Protein AF-A0A7V1XW62-F1 (afdb_monomer_lite)

Structure (mmCIF, N/CA/C/O backbone):
data_AF-A0A7V1XW62-F1
#
_entry.id   AF-A0A7V1XW62-F1
#
loop_
_atom_site.group_PDB
_atom_site.id
_atom_site.type_symbol
_atom_site.label_atom_id
_atom_site.label_alt_id
_atom_site.label_comp_id
_atom_site.label_asym_id
_atom_site.label_entity_id
_atom_site.label_seq_id
_atom_site.pdbx_PDB_ins_code
_atom_site.Cartn_x
_atom_site.Cartn_y
_atom_site.Cartn_z
_atom_site.occupancy
_atom_site.B_iso_or_equiv
_atom_site.auth_seq_id
_atom_site.auth_comp_id
_atom_site.auth_asym_id
_atom_site.auth_atom_id
_atom_site.pdbx_PDB_model_num
ATOM 1 N N . MET A 1 1 ? -5.764 -7.815 18.967 1.00 42.19 1 MET A N 1
ATOM 2 C CA . MET A 1 1 ? -5.170 -8.130 17.653 1.00 42.19 1 MET A CA 1
ATOM 3 C C . MET A 1 1 ? -6.280 -8.094 16.623 1.00 42.19 1 MET A C 1
ATOM 5 O O . MET A 1 1 ? -7.168 -8.935 16.687 1.00 42.19 1 MET A O 1
ATOM 9 N N . LYS A 1 2 ? -6.309 -7.061 15.778 1.00 48.47 2 LYS A N 1
ATOM 10 C CA . LYS A 1 2 ? -7.361 -6.852 14.773 1.00 48.47 2 LYS A CA 1
ATOM 11 C C . LYS A 1 2 ? -6.999 -7.571 13.484 1.00 48.47 2 LYS A C 1
ATOM 13 O O . LYS A 1 2 ? -5.851 -7.543 13.059 1.00 48.47 2 LYS A O 1
ATOM 18 N N . GLN A 1 3 ? -7.974 -8.252 12.896 1.00 48.62 3 GLN A N 1
ATOM 19 C CA . GLN A 1 3 ? -7.783 -9.062 11.702 1.00 48.62 3 GLN A CA 1
ATOM 20 C C . GLN A 1 3 ? -7.698 -8.144 10.476 1.00 48.62 3 GLN A C 1
ATOM 22 O O . GLN A 1 3 ? -8.694 -7.543 10.075 1.00 48.62 3 GLN A O 1
ATOM 27 N N . ILE A 1 4 ? -6.510 -8.018 9.881 1.00 56.47 4 ILE A N 1
ATOM 28 C CA . ILE A 1 4 ? -6.345 -7.348 8.587 1.00 56.47 4 ILE A CA 1
ATOM 29 C C . ILE A 1 4 ? -6.821 -8.322 7.511 1.00 56.47 4 ILE A C 1
ATOM 31 O O . ILE A 1 4 ? -6.218 -9.375 7.306 1.00 56.47 4 ILE A O 1
ATOM 35 N N . SER A 1 5 ? -7.913 -7.976 6.836 1.00 54.88 5 SER A N 1
ATOM 36 C CA . SER A 1 5 ? -8.450 -8.771 5.730 1.00 54.88 5 SER A CA 1
ATOM 37 C C . SER A 1 5 ? -8.146 -8.061 4.414 1.00 54.88 5 SER A C 1
ATOM 39 O O . SER A 1 5 ? -8.514 -6.901 4.219 1.00 54.88 5 SER A O 1
ATOM 41 N N . GLU A 1 6 ? -7.432 -8.737 3.517 1.00 56.44 6 GLU A N 1
ATOM 42 C CA . GLU A 1 6 ? -7.157 -8.239 2.169 1.00 56.44 6 GLU A CA 1
ATOM 43 C C . GLU A 1 6 ? -8.365 -8.492 1.265 1.00 56.44 6 GLU A C 1
ATOM 45 O O . GLU A 1 6 ? -8.884 -9.605 1.211 1.00 56.44 6 GLU A O 1
ATOM 50 N N . LEU A 1 7 ? -8.807 -7.455 0.551 1.00 49.19 7 LEU A N 1
ATOM 51 C CA . LEU A 1 7 ? -9.984 -7.525 -0.319 1.00 49.19 7 LEU A CA 1
ATOM 52 C C . LEU A 1 7 ? -9.641 -7.822 -1.777 1.00 49.19 7 LEU A C 1
ATOM 54 O O . LEU A 1 7 ? -10.443 -8.433 -2.477 1.00 49.19 7 LEU A O 1
ATOM 58 N N . SER A 1 8 ? -8.479 -7.371 -2.257 1.00 56.97 8 SER A N 1
ATOM 59 C CA . SER A 1 8 ? -8.064 -7.598 -3.642 1.00 56.97 8 SER A CA 1
ATOM 60 C C . SER A 1 8 ? -6.602 -7.226 -3.880 1.00 56.97 8 SER A C 1
ATOM 62 O O . SER A 1 8 ? -6.175 -6.144 -3.467 1.00 56.97 8 SER 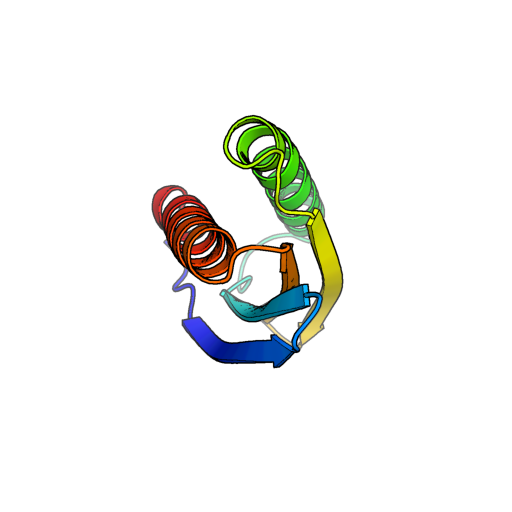A O 1
ATOM 64 N N . PHE A 1 9 ? -5.912 -8.072 -4.649 1.00 55.41 9 PHE A N 1
ATOM 65 C CA . PHE A 1 9 ? -4.604 -7.819 -5.247 1.00 55.41 9 PHE A CA 1
ATOM 66 C C . PHE A 1 9 ? -4.728 -7.896 -6.768 1.00 55.41 9 PHE A C 1
ATOM 68 O O . PHE A 1 9 ? -5.145 -8.924 -7.302 1.00 55.41 9 PHE A O 1
ATOM 75 N N . ILE A 1 10 ? -4.403 -6.811 -7.471 1.00 61.44 10 ILE A N 1
ATOM 76 C CA . ILE A 1 10 ? -4.443 -6.774 -8.939 1.00 61.44 10 ILE A CA 1
ATOM 77 C C . ILE A 1 10 ? -3.108 -6.250 -9.442 1.00 61.44 10 ILE A C 1
ATOM 79 O O . ILE A 1 10 ? -2.740 -5.123 -9.110 1.00 61.44 10 ILE A O 1
ATOM 83 N N . ILE A 1 11 ? -2.425 -7.041 -10.271 1.00 60.38 11 ILE A N 1
ATOM 84 C CA . ILE A 1 11 ? -1.247 -6.595 -11.014 1.00 60.38 11 ILE A CA 1
ATOM 85 C C . ILE A 1 11 ? -1.663 -6.294 -12.452 1.00 60.38 11 ILE A C 1
ATOM 87 O O . ILE A 1 11 ? -2.211 -7.155 -13.137 1.00 60.38 11 ILE A O 1
ATOM 91 N N . GLY A 1 12 ? -1.388 -5.079 -12.913 1.00 58.78 12 GLY A N 1
ATOM 92 C CA . GLY A 1 12 ? -1.437 -4.708 -14.322 1.00 58.78 12 GLY A CA 1
ATOM 93 C C . GLY A 1 12 ? -0.030 -4.408 -14.822 1.00 58.78 12 GLY A C 1
ATOM 94 O O . GLY A 1 12 ? 0.668 -3.583 -14.233 1.00 58.78 12 GLY A O 1
ATOM 95 N N . THR A 1 13 ? 0.389 -5.054 -15.905 1.00 58.94 13 THR A N 1
ATOM 96 C CA . THR A 1 13 ? 1.662 -4.769 -16.572 1.00 58.94 13 THR A CA 1
ATOM 97 C C . THR A 1 13 ? 1.402 -4.101 -17.919 1.00 58.94 13 THR A C 1
ATOM 99 O O . THR A 1 13 ? 0.532 -4.507 -18.687 1.00 58.94 13 THR A O 1
ATOM 102 N N . SER A 1 14 ? 2.145 -3.036 -18.201 1.00 63.09 14 SER A N 1
ATOM 103 C CA . SER A 1 14 ? 2.282 -2.449 -19.535 1.00 63.09 14 SER A CA 1
ATOM 104 C C . SER A 1 14 ? 3.746 -2.541 -19.960 1.00 63.09 14 SER A C 1
ATOM 106 O O . SER A 1 14 ? 4.616 -2.795 -19.130 1.00 63.09 14 SER A O 1
ATOM 108 N N . SER A 1 15 ? 4.044 -2.277 -21.231 1.00 59.72 15 SER A N 1
ATOM 109 C CA . SER A 1 15 ? 5.419 -2.280 -21.754 1.00 59.72 15 SER A CA 1
ATOM 110 C C . SER A 1 15 ? 6.364 -1.273 -21.079 1.00 59.72 15 SER A C 1
ATOM 112 O O . SER A 1 15 ? 7.570 -1.349 -21.292 1.00 59.72 15 SER A O 1
ATOM 114 N N . VAL A 1 16 ? 5.842 -0.328 -20.287 1.00 67.38 16 VAL A N 1
ATOM 115 C CA . VAL A 1 16 ? 6.617 0.781 -19.700 1.00 67.38 16 VAL A CA 1
ATOM 116 C C . VAL A 1 16 ? 6.520 0.824 -18.173 1.00 67.38 16 VAL A C 1
ATOM 118 O O . VAL A 1 16 ? 7.432 1.317 -17.508 1.00 67.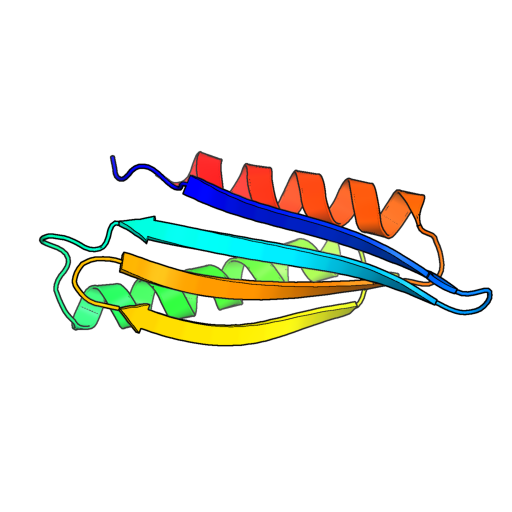38 16 VAL A O 1
ATOM 121 N N . ILE A 1 17 ? 5.421 0.323 -17.604 1.00 76.81 17 ILE A N 1
ATOM 122 C CA . ILE A 1 17 ? 5.179 0.340 -16.162 1.00 76.81 17 ILE A CA 1
ATOM 123 C C . ILE A 1 17 ? 4.360 -0.873 -15.720 1.00 76.81 17 ILE A C 1
ATOM 125 O O . ILE A 1 17 ? 3.365 -1.239 -16.350 1.00 76.81 17 ILE A O 1
ATOM 129 N N . SER A 1 18 ? 4.776 -1.459 -14.608 1.00 79.94 18 SER A N 1
ATOM 130 C CA . SER A 1 18 ? 4.060 -2.467 -13.837 1.00 79.94 18 SER A CA 1
ATOM 131 C C . SER A 1 18 ? 3.403 -1.810 -12.628 1.00 79.94 18 SER A C 1
ATOM 133 O O . SER A 1 18 ? 3.950 -0.876 -12.040 1.00 79.94 18 SER A O 1
ATOM 135 N N . CYS A 1 19 ? 2.212 -2.272 -12.264 1.00 81.25 19 CYS A N 1
ATOM 136 C CA . CYS A 1 19 ? 1.391 -1.685 -11.215 1.00 81.25 19 CYS A CA 1
ATOM 137 C C . CYS A 1 19 ? 0.711 -2.781 -10.401 1.00 81.25 19 CYS A C 1
ATOM 139 O O . CYS A 1 19 ? 0.117 -3.684 -10.979 1.00 81.25 19 CYS A O 1
ATOM 141 N N . ALA A 1 20 ? 0.757 -2.676 -9.078 1.00 80.75 20 ALA A N 1
ATOM 142 C CA . ALA A 1 20 ? 0.009 -3.497 -8.145 1.00 80.75 20 ALA A CA 1
ATOM 143 C C . ALA A 1 20 ? -0.925 -2.619 -7.312 1.00 80.75 20 ALA A C 1
ATOM 145 O O . ALA A 1 20 ? -0.501 -1.621 -6.727 1.00 80.75 20 ALA A O 1
ATOM 146 N N . LYS A 1 21 ? -2.197 -3.007 -7.236 1.00 80.06 21 LYS A N 1
ATOM 147 C CA . LYS A 1 21 ? -3.196 -2.370 -6.374 1.00 80.06 21 LYS A CA 1
ATOM 148 C C . LYS A 1 21 ? -3.529 -3.288 -5.214 1.00 80.06 21 LYS A C 1
ATOM 150 O O . LYS A 1 21 ? -3.930 -4.432 -5.428 1.00 80.06 21 LYS A O 1
ATOM 155 N N . LEU A 1 22 ? -3.376 -2.759 -4.007 1.00 77.00 22 LEU A N 1
ATOM 156 C CA . LEU A 1 22 ? -3.613 -3.438 -2.742 1.00 77.00 22 LEU A CA 1
ATOM 157 C C . LEU A 1 22 ? -4.758 -2.746 -2.005 1.00 77.00 22 LEU A C 1
ATOM 159 O O . LEU A 1 22 ? -4.750 -1.525 -1.819 1.00 77.00 22 LEU A O 1
ATOM 163 N N . HIS A 1 23 ? -5.737 -3.531 -1.563 1.00 79.62 23 HIS A N 1
ATOM 164 C CA . HIS A 1 23 ? -6.842 -3.058 -0.732 1.00 79.62 23 HIS A CA 1
ATOM 165 C C . HIS A 1 23 ? -6.838 -3.777 0.617 1.00 79.62 23 HIS A C 1
ATOM 167 O O . HIS A 1 23 ? -7.079 -4.985 0.687 1.00 79.62 23 HIS A O 1
ATOM 173 N N . PHE A 1 24 ? -6.621 -3.013 1.686 1.00 74.94 24 PHE A N 1
ATOM 174 C CA . PHE A 1 24 ? -6.613 -3.508 3.058 1.00 74.94 24 PHE A CA 1
ATOM 175 C C . PHE A 1 24 ? -7.845 -3.018 3.804 1.00 74.94 24 PHE A C 1
ATOM 177 O O . PHE A 1 24 ? -8.124 -1.819 3.799 1.00 74.94 24 PHE A O 1
ATOM 184 N N . ASN A 1 25 ? -8.532 -3.928 4.491 1.00 75.12 25 ASN A N 1
ATOM 185 C CA . ASN A 1 25 ? -9.492 -3.575 5.525 1.00 75.12 25 ASN A CA 1
ATOM 186 C C . ASN A 1 25 ? -8.886 -3.868 6.891 1.00 75.12 25 ASN A C 1
ATOM 188 O O . ASN A 1 25 ? -8.558 -5.013 7.208 1.00 75.12 25 ASN A O 1
ATOM 192 N N . ILE A 1 26 ? -8.759 -2.818 7.692 1.00 74.69 26 ILE A N 1
ATOM 193 C CA . ILE A 1 26 ? -8.302 -2.887 9.072 1.00 74.69 26 ILE A CA 1
ATOM 194 C C . ILE A 1 26 ? -9.532 -2.717 9.951 1.00 74.69 26 ILE A C 1
ATOM 196 O O . ILE A 1 26 ? -10.204 -1.688 9.893 1.00 74.69 26 ILE A O 1
ATOM 200 N N . ASP A 1 27 ? -9.836 -3.725 10.759 1.00 73.19 27 ASP A N 1
ATOM 201 C CA . ASP A 1 27 ? -10.853 -3.600 11.796 1.00 73.19 27 ASP A CA 1
ATOM 202 C C . ASP A 1 27 ? -10.411 -2.523 12.803 1.00 73.19 27 ASP A C 1
ATOM 204 O O . ASP A 1 27 ? -9.396 -2.664 13.481 1.00 73.19 27 ASP A O 1
ATOM 208 N N . VAL A 1 28 ? -11.187 -1.448 12.924 1.00 70.69 28 VAL A N 1
ATOM 209 C CA . VAL A 1 28 ? -11.033 -0.348 13.884 1.00 70.69 28 VAL A CA 1
ATOM 210 C C . VAL A 1 28 ? -12.162 -0.307 14.935 1.00 70.69 28 VAL A C 1
ATOM 212 O O . VAL A 1 28 ? -12.214 0.628 15.724 1.00 70.69 28 VAL A O 1
ATOM 215 N N . SER A 1 29 ? -12.976 -1.362 15.078 1.00 69.75 29 SER A N 1
ATOM 216 C CA . SER A 1 29 ? -13.941 -1.511 16.186 1.00 69.75 29 SER A CA 1
ATOM 217 C C . SER A 1 29 ? -13.276 -1.339 17.565 1.00 69.75 29 SER A C 1
ATOM 219 O O . SER A 1 29 ? -12.300 -2.012 17.902 1.00 69.75 29 SER A O 1
ATOM 221 N N . GLY A 1 30 ? -13.736 -0.383 18.369 1.00 64.12 30 GLY A N 1
ATOM 222 C CA . GLY A 1 30 ? -13.143 -0.106 19.687 1.00 64.12 30 GLY A CA 1
ATOM 223 C C . GLY A 1 30 ? -11.794 0.631 19.672 1.00 64.12 30 GLY A C 1
ATOM 224 O O . GLY A 1 30 ? -11.127 0.682 20.701 1.00 64.12 30 GLY A O 1
ATOM 225 N N . ILE A 1 31 ? -11.388 1.201 18.532 1.00 63.94 31 ILE A N 1
ATOM 226 C CA . ILE A 1 31 ? -10.251 2.126 18.407 1.00 63.94 31 ILE A CA 1
ATOM 227 C C . ILE A 1 31 ? -10.791 3.566 18.434 1.00 63.94 31 ILE A C 1
ATOM 229 O O . ILE A 1 31 ? -11.746 3.884 17.724 1.00 63.94 31 ILE A O 1
ATOM 233 N N . ASN A 1 32 ? -10.216 4.446 19.262 1.00 64.69 32 ASN A N 1
ATOM 234 C CA . ASN A 1 32 ? -10.668 5.838 19.361 1.00 64.69 32 ASN A CA 1
ATOM 235 C C . ASN A 1 32 ? -10.246 6.638 18.116 1.00 64.69 32 ASN A C 1
ATOM 237 O O . ASN A 1 32 ? -9.267 6.316 17.453 1.00 64.69 32 ASN A O 1
ATOM 241 N N . LYS A 1 33 ? -10.934 7.746 1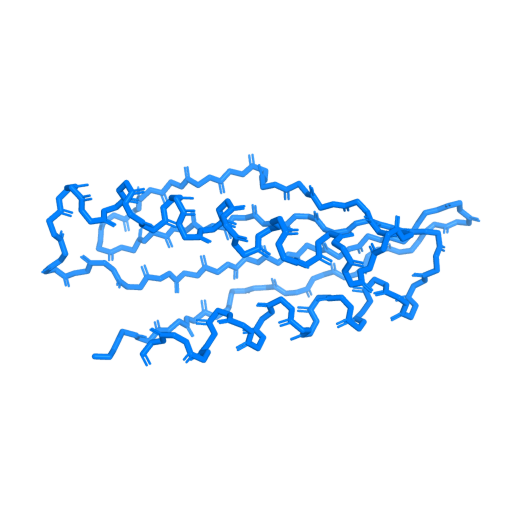7.806 1.00 63.25 33 LYS A N 1
ATOM 242 C CA . LYS A 1 33 ? -10.596 8.606 16.646 1.00 63.25 33 LYS A CA 1
ATOM 243 C C . LYS A 1 33 ? -9.120 9.041 16.601 1.00 63.25 33 LYS A C 1
ATOM 245 O O . LYS A 1 33 ? -8.534 9.068 15.528 1.00 63.25 33 LYS A O 1
ATOM 250 N N . SER A 1 34 ? -8.519 9.309 17.762 1.00 63.25 34 SER A N 1
ATOM 251 C CA . SER A 1 34 ? -7.088 9.636 17.912 1.00 63.25 34 SER A CA 1
ATOM 252 C C . SER A 1 34 ? -6.151 8.525 17.416 1.00 63.25 34 SER A C 1
ATOM 254 O O . SER A 1 34 ? -5.026 8.787 17.000 1.00 63.25 34 SER A O 1
ATOM 256 N N . ASP A 1 35 ? -6.588 7.275 17.463 1.00 59.88 35 ASP A N 1
ATOM 257 C CA . ASP A 1 35 ? -5.794 6.128 17.037 1.00 59.88 35 ASP A CA 1
ATOM 258 C C . ASP A 1 35 ? -5.933 5.888 15.521 1.00 59.88 35 ASP A C 1
ATOM 260 O O . ASP A 1 35 ? -5.045 5.311 14.902 1.00 59.88 35 ASP A O 1
ATOM 264 N N . ILE A 1 36 ? -6.994 6.396 14.876 1.00 62.06 36 ILE A N 1
ATOM 265 C CA . ILE A 1 36 ? -7.102 6.420 13.405 1.00 62.06 36 ILE A CA 1
ATOM 266 C C . ILE A 1 36 ? -6.016 7.328 12.817 1.00 62.06 36 ILE A C 1
ATOM 268 O O . ILE A 1 36 ? -5.369 6.966 11.832 1.00 62.06 36 ILE A O 1
ATOM 272 N N . ASP A 1 37 ? -5.749 8.468 13.457 1.00 67.00 37 ASP A N 1
ATOM 273 C CA . ASP A 1 37 ? -4.629 9.336 13.084 1.00 67.00 37 ASP A CA 1
ATOM 274 C C . ASP A 1 37 ? -3.279 8.630 13.272 1.00 67.00 37 ASP A C 1
ATOM 276 O O . ASP A 1 37 ? -2.383 8.785 12.439 1.00 67.00 37 ASP A O 1
ATOM 280 N N . GLN A 1 38 ? -3.144 7.771 14.289 1.00 63.72 38 GLN A N 1
ATOM 281 C CA . GLN A 1 38 ? -1.963 6.916 14.451 1.00 63.72 38 GLN A CA 1
ATOM 282 C C . GLN A 1 38 ? -1.859 5.853 13.357 1.00 63.72 38 GLN A C 1
ATOM 284 O O . GLN A 1 38 ? -0.755 5.578 12.899 1.00 63.72 38 GLN A O 1
ATOM 289 N N . VAL A 1 39 ? -2.968 5.275 12.886 1.00 63.41 39 VAL A N 1
ATOM 290 C CA . VAL A 1 39 ? -2.951 4.341 11.747 1.00 63.41 39 VAL A CA 1
ATOM 291 C C . VAL A 1 39 ? -2.543 5.064 10.460 1.00 63.41 39 VAL A C 1
ATOM 293 O O . VAL A 1 39 ? -1.722 4.547 9.700 1.00 63.41 39 VAL A O 1
ATOM 296 N N . ASN A 1 40 ? -3.016 6.293 10.237 1.00 65.56 40 ASN A N 1
ATOM 297 C CA . ASN A 1 40 ? -2.560 7.130 9.122 1.00 65.56 40 ASN A CA 1
ATOM 298 C C . ASN A 1 40 ? -1.057 7.456 9.237 1.00 65.56 40 ASN A C 1
ATOM 300 O O . ASN A 1 40 ? -0.311 7.291 8.269 1.00 65.56 40 ASN A O 1
ATOM 304 N N . GLN A 1 41 ? -0.577 7.842 10.424 1.00 66.81 41 GLN A N 1
ATOM 305 C CA . GLN A 1 41 ? 0.853 8.069 10.674 1.00 66.81 41 GLN A CA 1
ATOM 306 C C . GLN A 1 41 ? 1.691 6.798 10.513 1.00 66.81 41 GLN A C 1
ATOM 308 O O . GLN A 1 41 ? 2.792 6.851 9.962 1.00 66.81 41 GLN A O 1
ATOM 313 N N . LEU A 1 42 ? 1.183 5.650 10.959 1.00 65.88 42 LEU A N 1
ATOM 314 C CA . LEU A 1 42 ? 1.836 4.357 10.814 1.00 65.88 42 LEU A CA 1
ATOM 315 C C . LEU A 1 42 ? 1.983 4.009 9.336 1.00 65.88 42 LEU A C 1
ATOM 317 O O . LEU A 1 42 ? 3.069 3.623 8.913 1.00 65.88 42 LEU A O 1
ATOM 321 N N . THR A 1 43 ? 0.927 4.213 8.550 1.00 65.06 43 THR A N 1
ATOM 322 C CA . THR A 1 43 ? 0.935 3.976 7.102 1.00 65.06 43 THR A CA 1
ATOM 323 C C . THR A 1 43 ? 1.973 4.871 6.410 1.00 65.06 43 THR A C 1
ATOM 325 O O . THR A 1 43 ? 2.782 4.374 5.627 1.00 65.06 43 THR A O 1
ATOM 328 N N . ASN A 1 44 ? 2.060 6.152 6.788 1.00 65.44 44 ASN A N 1
ATOM 329 C CA . ASN A 1 44 ? 3.084 7.082 6.287 1.00 65.44 44 ASN A CA 1
ATOM 330 C C . ASN A 1 44 ? 4.515 6.713 6.724 1.00 65.44 44 ASN A C 1
ATOM 332 O O . ASN A 1 44 ? 5.468 6.848 5.956 1.00 65.44 44 ASN A O 1
ATOM 336 N N . THR A 1 45 ? 4.687 6.218 7.950 1.00 66.62 45 THR A N 1
ATOM 337 C CA . THR A 1 45 ? 5.996 5.786 8.465 1.00 66.62 45 THR A CA 1
ATOM 338 C C . THR A 1 45 ? 6.466 4.511 7.767 1.00 66.62 45 THR A C 1
ATOM 340 O O . THR A 1 45 ? 7.629 4.403 7.379 1.00 66.62 45 THR A O 1
ATOM 343 N N . MET A 1 46 ? 5.560 3.553 7.556 1.00 65.56 46 MET A N 1
ATOM 344 C CA . MET A 1 46 ? 5.864 2.317 6.835 1.00 65.56 46 MET 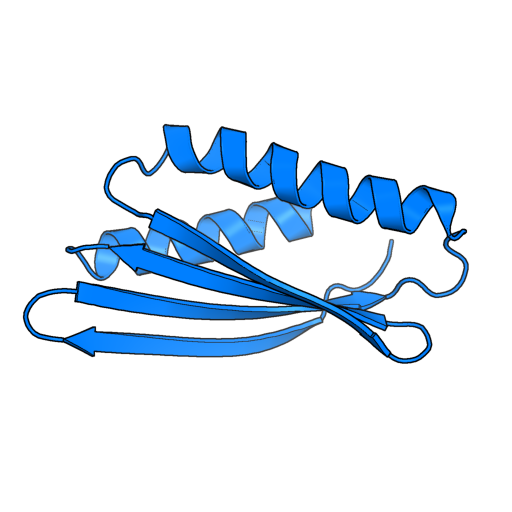A CA 1
ATOM 345 C C . MET A 1 46 ? 6.187 2.588 5.365 1.00 65.56 46 MET A C 1
ATOM 347 O O . MET A 1 46 ? 7.108 1.970 4.838 1.00 65.56 46 MET A O 1
ATOM 351 N N . TYR A 1 47 ? 5.528 3.572 4.745 1.00 68.31 47 TYR A N 1
ATOM 352 C CA . TYR A 1 47 ? 5.897 4.080 3.422 1.00 68.31 47 TYR A CA 1
ATOM 353 C C . TYR A 1 47 ? 7.358 4.558 3.373 1.00 68.31 47 TYR A C 1
ATOM 355 O O . TYR A 1 47 ? 8.111 4.141 2.497 1.00 68.31 47 TYR A O 1
ATOM 363 N N . GLY A 1 48 ? 7.789 5.386 4.331 1.00 65.81 48 GLY A N 1
ATOM 364 C CA . GLY A 1 48 ? 9.144 5.947 4.330 1.00 65.81 48 GLY A CA 1
ATOM 365 C C . GLY A 1 48 ? 10.248 4.901 4.515 1.00 65.81 48 GLY A C 1
ATOM 366 O O . GLY A 1 48 ? 11.320 5.015 3.919 1.00 65.81 48 GLY A O 1
ATOM 367 N N . VAL A 1 49 ? 9.994 3.868 5.322 1.00 67.44 49 VAL A N 1
ATOM 368 C CA . VAL A 1 49 ? 10.920 2.733 5.481 1.00 67.44 49 VAL A CA 1
ATOM 369 C C . VAL A 1 49 ? 10.988 1.922 4.192 1.00 67.44 49 VAL A C 1
ATOM 371 O O . VAL A 1 49 ? 12.071 1.565 3.739 1.00 67.44 49 VAL A O 1
ATOM 374 N N . PHE A 1 50 ? 9.840 1.679 3.574 1.00 69.56 50 PHE A N 1
ATOM 375 C CA . PHE A 1 50 ? 9.752 0.858 2.385 1.00 69.56 50 PHE A CA 1
ATOM 376 C C . PHE A 1 50 ? 10.368 1.515 1.146 1.00 69.56 50 PHE A C 1
ATOM 378 O O . PHE A 1 50 ? 11.095 0.857 0.405 1.00 69.56 50 PHE A O 1
ATOM 385 N N . ALA A 1 51 ? 10.119 2.809 0.923 1.00 67.56 51 ALA A N 1
ATOM 386 C CA . ALA A 1 51 ? 10.654 3.544 -0.225 1.00 67.56 51 ALA A CA 1
ATOM 387 C C . ALA A 1 51 ? 12.194 3.523 -0.269 1.00 67.56 51 ALA A C 1
ATOM 389 O O . ALA A 1 51 ? 12.789 3.593 -1.340 1.00 67.56 51 ALA A O 1
ATOM 390 N N . LYS A 1 52 ? 12.851 3.367 0.889 1.00 73.06 52 LYS A N 1
ATOM 391 C CA . LYS A 1 52 ? 14.306 3.164 0.973 1.00 73.06 52 LYS A CA 1
ATOM 392 C C . LYS A 1 52 ? 14.747 1.768 0.530 1.00 73.06 52 LYS A C 1
ATOM 394 O O . LYS A 1 52 ? 15.845 1.629 0.006 1.00 73.06 52 LYS A O 1
ATOM 399 N N . SER A 1 53 ? 13.925 0.746 0.763 1.00 74.62 53 SER A N 1
ATOM 400 C CA . SER A 1 53 ? 14.216 -0.645 0.397 1.00 74.62 53 SER A CA 1
ATOM 401 C C . SER A 1 53 ? 13.900 -0.961 -1.066 1.00 74.62 53 SER A C 1
ATOM 403 O O . SER A 1 53 ? 14.539 -1.840 -1.633 1.00 74.62 53 SER A O 1
ATOM 405 N N . TYR A 1 54 ? 12.960 -0.235 -1.682 1.00 77.12 54 TYR A N 1
ATOM 406 C CA . TYR A 1 54 ? 12.557 -0.415 -3.081 1.00 77.12 54 TYR A CA 1
ATOM 407 C C . TYR A 1 54 ? 12.569 0.919 -3.852 1.00 77.12 54 TYR A C 1
ATOM 409 O O . TYR A 1 54 ? 11.508 1.395 -4.267 1.00 77.12 54 TYR A O 1
ATOM 417 N N . PRO A 1 55 ? 13.747 1.537 -4.070 1.00 77.44 55 PRO A N 1
ATOM 418 C CA . PRO A 1 55 ? 13.858 2.871 -4.674 1.00 77.44 55 PRO A CA 1
ATOM 419 C C . PRO A 1 55 ? 13.387 2.929 -6.134 1.00 77.44 55 PRO A C 1
ATOM 421 O O . PRO A 1 55 ? 13.062 4.000 -6.639 1.00 77.44 55 PRO A O 1
ATOM 424 N N . GLU A 1 56 ? 13.330 1.784 -6.816 1.00 79.25 56 GLU A N 1
ATOM 425 C CA . GLU A 1 56 ? 12.843 1.678 -8.198 1.00 79.25 56 GLU A CA 1
ATOM 426 C C . GLU A 1 56 ? 11.319 1.546 -8.305 1.00 79.25 56 GLU A C 1
ATOM 428 O O . GLU A 1 56 ? 10.764 1.459 -9.405 1.00 79.25 56 GLU A O 1
ATOM 433 N N . THR A 1 57 ? 10.635 1.534 -7.161 1.00 80.00 57 THR A N 1
ATOM 434 C CA . THR A 1 57 ? 9.178 1.511 -7.088 1.00 80.00 57 THR A CA 1
ATOM 435 C C . THR A 1 57 ? 8.657 2.819 -6.505 1.00 80.00 57 THR A C 1
ATOM 437 O O . THR A 1 57 ? 9.240 3.387 -5.585 1.00 80.00 57 THR A O 1
ATOM 440 N N . ALA A 1 58 ? 7.537 3.301 -7.031 1.00 78.25 58 ALA A N 1
ATOM 441 C CA . ALA A 1 58 ? 6.788 4.414 -6.473 1.00 78.25 58 ALA A CA 1
ATOM 442 C C . ALA A 1 58 ? 5.503 3.888 -5.834 1.00 78.25 58 ALA A C 1
ATOM 444 O O . ALA A 1 58 ? 4.773 3.106 -6.443 1.00 78.25 58 ALA A O 1
ATOM 445 N N . ILE A 1 59 ? 5.215 4.335 -4.615 1.00 76.50 59 ILE A N 1
ATOM 446 C CA . ILE A 1 59 ? 4.028 3.929 -3.859 1.00 76.50 59 ILE A CA 1
ATOM 447 C C . ILE A 1 59 ? 3.148 5.147 -3.635 1.00 76.50 59 ILE A C 1
ATOM 449 O O . ILE A 1 59 ? 3.624 6.198 -3.216 1.00 76.50 59 ILE A O 1
ATOM 453 N N . SER A 1 60 ? 1.858 4.977 -3.872 1.00 75.56 60 SER A N 1
ATOM 454 C CA . SER A 1 60 ? 0.812 5.960 -3.634 1.00 75.56 60 SER A CA 1
ATOM 455 C C . SER A 1 60 ? -0.233 5.357 -2.705 1.00 75.56 60 SER A C 1
ATOM 457 O O . SER A 1 60 ? -0.674 4.228 -2.912 1.00 75.56 60 SER A O 1
ATOM 459 N N . ILE A 1 61 ? -0.647 6.105 -1.683 1.00 74.00 61 ILE A N 1
ATOM 460 C CA . ILE A 1 61 ? -1.873 5.801 -0.943 1.00 74.00 61 ILE A CA 1
ATOM 461 C C . ILE A 1 61 ? -2.984 6.559 -1.652 1.00 74.00 61 ILE A C 1
ATOM 463 O O . ILE A 1 61 ? -3.102 7.775 -1.520 1.00 74.00 61 ILE A O 1
ATOM 467 N N . ASP A 1 62 ? -3.795 5.842 -2.418 1.00 71.06 62 ASP A N 1
ATOM 468 C CA . ASP A 1 62 ? -4.800 6.477 -3.267 1.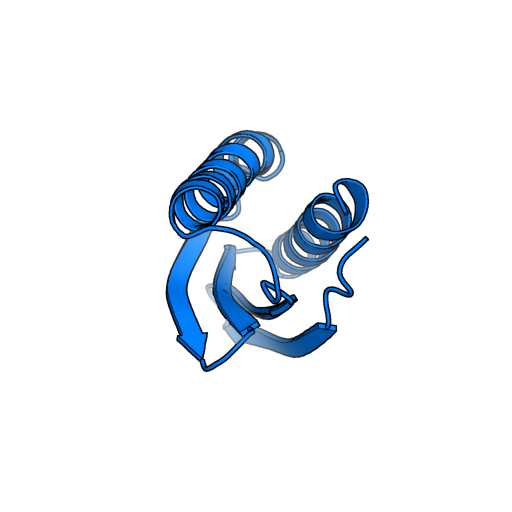00 71.06 62 ASP A CA 1
ATOM 469 C C . ASP A 1 62 ? -5.966 7.019 -2.439 1.00 71.06 62 ASP A C 1
ATOM 471 O O . ASP A 1 62 ? -6.569 8.038 -2.779 1.00 71.06 62 ASP A O 1
ATOM 475 N N . LYS A 1 63 ? -6.326 6.309 -1.361 1.00 68.56 63 LYS A N 1
ATOM 476 C CA . LYS A 1 63 ? -7.405 6.707 -0.453 1.00 68.56 63 LYS A CA 1
ATOM 477 C C . LYS A 1 63 ? -7.350 5.926 0.858 1.00 68.56 63 LYS A C 1
ATOM 479 O O . LYS A 1 63 ? -7.243 4.700 0.832 1.00 68.56 63 LYS A O 1
ATOM 484 N N . SER A 1 64 ? -7.545 6.613 1.981 1.00 72.12 64 SER A N 1
ATOM 485 C CA . SER A 1 64 ? -7.978 5.998 3.239 1.00 72.12 64 SER A CA 1
ATOM 486 C C . SER A 1 64 ? -9.369 6.513 3.605 1.00 72.12 64 SER A C 1
ATOM 488 O O . SER A 1 64 ? -9.670 7.697 3.447 1.00 72.12 64 SER A O 1
ATOM 490 N N . TYR A 1 65 ? -10.270 5.619 4.004 1.00 71.25 65 TYR A N 1
ATOM 491 C CA . TYR A 1 65 ? -11.604 5.998 4.470 1.00 71.25 65 TYR A CA 1
ATOM 492 C C . TYR A 1 65 ? -12.185 4.930 5.389 1.00 71.25 65 TYR A C 1
ATOM 494 O O . TYR A 1 65 ? -11.923 3.741 5.222 1.00 71.25 65 TYR A O 1
ATOM 502 N N . GLN A 1 66 ? -12.985 5.366 6.356 1.00 73.69 66 GLN A N 1
ATOM 503 C CA . GLN A 1 66 ? -13.669 4.481 7.288 1.00 73.69 66 GLN A CA 1
ATOM 504 C C . GLN A 1 66 ? -15.082 4.165 6.784 1.00 73.69 66 GLN A C 1
ATOM 506 O O . GLN A 1 66 ? -15.816 5.065 6.373 1.00 73.69 66 GLN A O 1
ATOM 511 N N . VAL A 1 67 ? -15.469 2.892 6.836 1.00 74.06 67 VAL A N 1
ATOM 512 C CA . VAL A 1 67 ? -16.832 2.409 6.590 1.00 74.06 67 VAL A CA 1
ATOM 513 C C . VAL A 1 67 ? -17.253 1.564 7.788 1.00 74.06 67 VAL A C 1
ATOM 515 O O . VAL A 1 67 ? -16.781 0.442 7.961 1.00 74.06 67 VAL A O 1
ATOM 518 N N . GLY A 1 68 ? -18.124 2.120 8.633 1.00 78.88 68 GLY A N 1
ATOM 519 C CA . GLY A 1 68 ? -18.501 1.491 9.900 1.00 78.88 68 GLY A CA 1
ATOM 520 C C . GLY A 1 68 ? -17.278 1.281 10.794 1.00 78.88 68 GLY A C 1
ATOM 521 O O . GLY A 1 68 ? -16.523 2.218 11.048 1.00 78.88 68 GLY A O 1
ATOM 522 N N . ASP A 1 69 ? -17.060 0.040 11.214 1.00 78.81 69 ASP A N 1
ATOM 523 C CA . ASP A 1 69 ? -15.935 -0.348 12.067 1.00 78.81 69 ASP A CA 1
ATOM 524 C C . ASP A 1 69 ? -14.661 -0.713 11.296 1.00 78.81 69 ASP A C 1
ATOM 526 O O . ASP A 1 69 ? -13.703 -1.194 11.891 1.00 78.81 69 ASP A O 1
ATOM 530 N N . PHE A 1 70 ? -14.613 -0.491 9.982 1.00 76.06 70 PHE A N 1
ATOM 531 C CA . PHE A 1 70 ? -13.450 -0.827 9.164 1.00 76.06 70 PHE A CA 1
ATOM 532 C C . PHE A 1 70 ? -12.813 0.420 8.565 1.00 76.06 70 PHE A C 1
ATOM 534 O O . PHE A 1 70 ? -13.484 1.243 7.944 1.00 76.06 70 PHE A O 1
ATOM 541 N N . LEU A 1 71 ? -11.495 0.534 8.702 1.00 77.50 71 LEU A N 1
ATOM 542 C CA . LEU A 1 71 ? -10.683 1.472 7.942 1.00 77.50 71 LEU A CA 1
ATOM 543 C C . LEU A 1 71 ? -10.186 0.766 6.681 1.00 77.50 71 LEU A C 1
ATOM 545 O O . LEU A 1 71 ? -9.414 -0.191 6.751 1.00 77.50 71 LEU A O 1
ATOM 549 N N . THR A 1 72 ? -10.615 1.252 5.523 1.00 78.31 72 THR A N 1
ATOM 550 C CA . THR A 1 72 ? -10.117 0.795 4.229 1.00 78.31 72 THR A CA 1
ATOM 551 C C . THR A 1 72 ? -8.936 1.658 3.803 1.00 78.31 72 THR A C 1
ATOM 553 O O . THR A 1 72 ? -9.049 2.885 3.741 1.00 78.31 72 THR A O 1
ATOM 556 N N . ILE A 1 73 ? -7.820 1.018 3.454 1.00 77.12 73 ILE A N 1
ATOM 557 C CA . ILE A 1 73 ? -6.629 1.662 2.892 1.00 77.12 73 ILE A CA 1
ATOM 558 C C . ILE A 1 73 ? -6.386 1.098 1.494 1.00 77.12 73 ILE A C 1
ATOM 560 O O . ILE A 1 73 ? -6.253 -0.115 1.312 1.00 77.12 73 ILE A O 1
ATOM 564 N N . LYS A 1 74 ? -6.329 1.989 0.502 1.00 80.25 74 LYS A N 1
ATOM 565 C CA . LYS A 1 74 ? -5.997 1.661 -0.885 1.00 80.25 74 LYS A CA 1
ATOM 566 C C . LYS A 1 74 ? -4.591 2.133 -1.204 1.00 80.25 74 LYS A C 1
ATOM 568 O O . LYS A 1 74 ? -4.294 3.317 -1.044 1.00 80.25 74 LYS A O 1
ATOM 573 N N . VAL A 1 75 ? -3.753 1.211 -1.660 1.00 79.81 75 VAL A N 1
ATOM 574 C CA . VAL A 1 75 ? -2.355 1.469 -1.999 1.00 79.81 75 VAL A CA 1
ATOM 575 C C . VAL A 1 75 ? -2.096 1.016 -3.429 1.00 79.81 75 VAL A C 1
ATOM 577 O O . VAL A 1 75 ? -2.456 -0.097 -3.807 1.00 79.81 75 VAL A O 1
ATOM 580 N N . THR A 1 76 ? -1.442 1.870 -4.205 1.00 82.19 76 THR A N 1
ATOM 581 C CA . THR A 1 76 ? -0.924 1.561 -5.533 1.00 82.19 76 THR A CA 1
ATOM 582 C C . THR A 1 76 ? 0.599 1.558 -5.479 1.00 82.19 76 THR A C 1
ATOM 584 O O . THR A 1 76 ? 1.213 2.527 -5.043 1.00 82.19 76 THR A O 1
ATOM 587 N N . ILE A 1 77 ? 1.215 0.474 -5.938 1.00 83.38 77 ILE A N 1
ATOM 588 C CA . ILE A 1 77 ? 2.665 0.332 -6.088 1.00 83.38 77 ILE A CA 1
ATOM 589 C C . ILE A 1 77 ? 2.962 0.239 -7.576 1.00 83.38 77 ILE A C 1
ATOM 591 O O . ILE A 1 77 ? 2.381 -0.581 -8.276 1.00 83.38 77 ILE A O 1
ATOM 595 N N . THR A 1 78 ? 3.862 1.074 -8.072 1.00 84.31 78 THR A N 1
ATOM 596 C CA . THR A 1 78 ? 4.262 1.116 -9.479 1.00 84.31 78 THR A CA 1
ATOM 597 C C . THR A 1 78 ? 5.765 0.975 -9.607 1.00 84.31 78 THR A C 1
ATOM 599 O O . THR A 1 78 ? 6.505 1.353 -8.708 1.00 84.31 78 THR A O 1
ATOM 602 N N . GLY A 1 79 ? 6.233 0.429 -10.718 1.00 83.25 79 GLY A N 1
ATOM 603 C CA . GLY A 1 79 ? 7.654 0.254 -10.993 1.00 83.25 79 GLY A CA 1
ATOM 604 C C . GLY A 1 79 ? 7.853 -0.210 -12.425 1.00 83.25 79 GLY A C 1
ATOM 605 O O . GLY A 1 79 ? 6.914 -0.680 -13.063 1.00 83.25 79 GLY A O 1
ATOM 606 N N . LYS A 1 80 ? 9.062 -0.058 -12.964 1.00 82.94 80 LYS A N 1
ATOM 607 C CA . LYS A 1 80 ? 9.359 -0.536 -14.324 1.00 82.94 80 LYS A CA 1
ATOM 608 C C . LYS A 1 80 ? 9.407 -2.062 -14.381 1.00 82.94 80 LYS A C 1
ATOM 610 O O . LYS A 1 80 ? 8.892 -2.654 -15.323 1.00 82.94 80 LYS A O 1
ATOM 615 N N . ASP A 1 81 ? 9.966 -2.672 -13.341 1.00 83.75 81 ASP A N 1
ATOM 616 C CA . ASP A 1 81 ? 10.109 -4.118 -13.224 1.00 83.75 81 ASP A CA 1
ATOM 617 C C . ASP A 1 81 ? 8.923 -4.737 -12.451 1.00 83.75 81 ASP A C 1
ATOM 619 O O . ASP A 1 81 ? 8.697 -4.380 -11.286 1.00 83.75 81 ASP A O 1
ATOM 623 N N . PRO A 1 82 ? 8.150 -5.652 -13.066 1.00 82.25 82 PRO A N 1
ATOM 624 C CA . PRO A 1 82 ? 7.056 -6.344 -12.393 1.00 82.25 82 PRO A CA 1
ATOM 625 C C . PRO A 1 82 ? 7.502 -7.169 -11.179 1.00 82.25 82 PRO A C 1
ATOM 627 O O . PRO A 1 82 ? 6.754 -7.228 -10.203 1.00 82.25 82 PRO A O 1
ATOM 630 N N . GLU A 1 83 ? 8.692 -7.773 -11.181 1.00 83.75 83 GLU A N 1
ATOM 631 C CA . GLU A 1 83 ? 9.171 -8.585 -10.053 1.00 83.75 83 GLU A CA 1
ATOM 632 C C . GLU A 1 83 ? 9.451 -7.723 -8.823 1.00 83.75 83 GLU A C 1
ATOM 634 O O . GLU A 1 83 ? 9.081 -8.085 -7.699 1.00 83.75 83 GLU A O 1
ATOM 639 N N . ASN A 1 84 ? 10.015 -6.534 -9.043 1.00 83.62 84 ASN A N 1
ATOM 640 C CA . ASN A 1 84 ? 10.207 -5.548 -7.987 1.00 83.62 84 ASN A CA 1
ATOM 641 C C . ASN A 1 84 ? 8.864 -5.070 -7.434 1.00 83.62 84 ASN A C 1
ATOM 643 O O . ASN A 1 84 ? 8.715 -4.993 -6.220 1.00 83.62 84 ASN A O 1
ATOM 647 N N . VAL A 1 85 ? 7.864 -4.821 -8.288 1.00 81.56 85 VAL A N 1
ATOM 648 C CA . VAL A 1 85 ? 6.509 -4.428 -7.856 1.00 81.56 85 VAL A CA 1
ATOM 649 C C . VAL A 1 85 ? 5.826 -5.534 -7.042 1.00 81.56 85 VAL A C 1
ATOM 651 O O . VAL A 1 85 ? 5.168 -5.245 -6.039 1.00 81.56 85 VAL A O 1
ATOM 654 N N . ILE A 1 86 ? 5.996 -6.802 -7.423 1.00 81.06 86 ILE A N 1
ATOM 655 C CA . ILE A 1 86 ? 5.461 -7.955 -6.684 1.00 81.06 86 ILE A CA 1
ATOM 656 C C . ILE A 1 86 ? 6.146 -8.096 -5.323 1.00 81.06 86 ILE A C 1
ATOM 658 O O . ILE A 1 86 ? 5.470 -8.196 -4.298 1.00 81.06 86 ILE A O 1
ATOM 662 N N . SER A 1 87 ? 7.479 -8.078 -5.304 1.00 84.19 87 SER A N 1
ATOM 663 C CA . 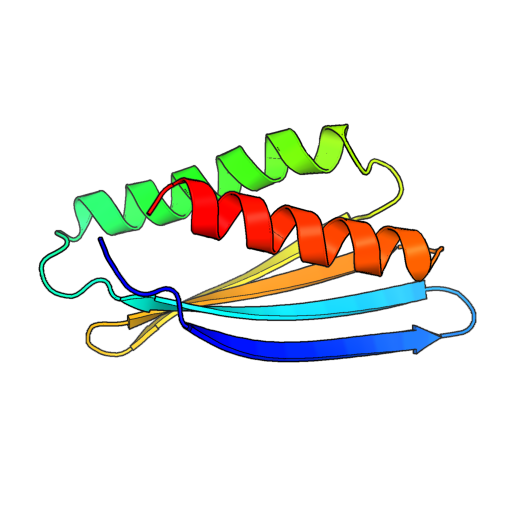SER A 1 87 ? 8.283 -8.215 -4.083 1.00 84.19 87 SER A CA 1
ATOM 664 C C . SER A 1 87 ? 7.983 -7.090 -3.100 1.00 84.19 87 SER A C 1
ATOM 666 O O . SER A 1 87 ? 7.708 -7.338 -1.924 1.00 84.19 87 SER A O 1
ATOM 668 N N . ALA A 1 88 ? 7.908 -5.867 -3.622 1.00 80.50 88 ALA A N 1
ATOM 669 C CA . ALA A 1 88 ? 7.439 -4.692 -2.922 1.00 80.50 88 ALA A CA 1
ATOM 670 C C . ALA A 1 88 ? 6.040 -4.938 -2.311 1.00 80.50 88 ALA A C 1
ATOM 672 O O . ALA A 1 88 ? 5.846 -4.821 -1.100 1.00 80.50 88 ALA A O 1
ATOM 673 N N . SER A 1 89 ? 5.057 -5.338 -3.112 1.00 79.19 89 SER A N 1
ATOM 674 C CA . SER A 1 89 ? 3.686 -5.562 -2.630 1.00 79.19 89 SER A CA 1
ATOM 675 C C . SER A 1 89 ? 3.603 -6.592 -1.501 1.00 79.19 89 SER A C 1
ATOM 677 O O . SER A 1 89 ? 2.925 -6.367 -0.494 1.00 79.19 89 SER A O 1
ATOM 679 N N . ASN A 1 90 ? 4.340 -7.695 -1.634 1.00 80.25 90 ASN A N 1
ATOM 680 C CA . ASN A 1 90 ? 4.398 -8.751 -0.628 1.00 80.25 90 ASN A CA 1
ATOM 681 C C . ASN A 1 90 ? 5.049 -8.272 0.675 1.00 80.25 90 ASN A C 1
ATOM 683 O O . ASN A 1 90 ? 4.540 -8.558 1.762 1.00 80.25 90 ASN A O 1
ATOM 687 N N . GLU A 1 91 ? 6.140 -7.513 0.585 1.00 80.00 91 GLU A N 1
ATOM 688 C CA . GLU A 1 91 ? 6.821 -6.973 1.760 1.00 80.00 91 GLU A CA 1
ATOM 689 C C . GLU A 1 91 ? 5.964 -5.922 2.477 1.00 80.00 91 GLU A C 1
ATOM 691 O O . GLU A 1 91 ? 5.874 -5.927 3.706 1.00 80.00 91 GLU A O 1
ATOM 696 N N . PHE A 1 92 ? 5.248 -5.077 1.731 1.00 78.00 92 PHE A N 1
ATOM 697 C CA . PHE A 1 92 ? 4.334 -4.087 2.302 1.00 78.00 92 PHE A CA 1
ATOM 698 C C . PHE A 1 92 ? 3.209 -4.771 3.090 1.00 78.00 92 PHE A C 1
ATOM 700 O O . PHE A 1 92 ? 2.928 -4.418 4.239 1.00 78.00 92 PHE A O 1
ATOM 707 N N . LYS A 1 93 ? 2.624 -5.825 2.510 1.00 74.75 93 LYS A N 1
ATOM 708 C CA . LYS A 1 93 ? 1.630 -6.678 3.171 1.00 74.75 93 LYS A CA 1
ATOM 709 C C . LYS A 1 93 ? 2.191 -7.338 4.434 1.00 74.75 93 LYS A C 1
ATOM 711 O O . LYS A 1 93 ? 1.523 -7.359 5.469 1.00 74.75 93 LYS A O 1
ATOM 716 N N . ARG A 1 94 ? 3.428 -7.846 4.389 1.00 77.38 94 ARG A N 1
ATOM 717 C CA . ARG A 1 94 ? 4.095 -8.450 5.554 1.00 77.38 94 ARG A CA 1
ATOM 718 C C . ARG A 1 94 ? 4.263 -7.447 6.694 1.00 77.38 94 ARG A C 1
ATOM 720 O O . ARG A 1 94 ? 3.991 -7.792 7.843 1.00 77.38 94 ARG A O 1
ATOM 727 N N . LEU A 1 95 ? 4.694 -6.222 6.395 1.00 73.94 95 LEU A N 1
ATOM 728 C CA . LEU A 1 95 ? 4.893 -5.171 7.396 1.00 73.94 95 LEU A CA 1
ATOM 729 C C . LEU A 1 95 ? 3.581 -4.765 8.079 1.00 73.94 95 LEU A C 1
ATOM 731 O O . LEU A 1 95 ? 3.575 -4.575 9.295 1.00 73.94 95 LEU A O 1
ATOM 735 N N . LEU A 1 96 ? 2.470 -4.704 7.335 1.00 69.88 96 LEU A N 1
ATOM 736 C CA . LEU A 1 96 ? 1.144 -4.430 7.906 1.00 69.88 96 LEU A CA 1
ATOM 737 C C . LEU A 1 96 ? 0.700 -5.529 8.875 1.00 69.88 96 LEU A C 1
ATOM 739 O O . LEU A 1 96 ? 0.208 -5.230 9.960 1.00 69.88 96 LEU A O 1
ATOM 743 N N . ASN A 1 97 ? 0.956 -6.792 8.536 1.00 65.50 97 ASN A N 1
ATOM 744 C CA . ASN A 1 97 ? 0.600 -7.921 9.394 1.00 65.50 97 ASN A CA 1
ATOM 745 C C . ASN A 1 97 ? 1.497 -8.055 10.638 1.00 65.50 97 ASN A C 1
ATOM 747 O O . ASN A 1 97 ? 1.034 -8.535 11.667 1.00 65.50 97 ASN A O 1
ATOM 751 N N . LYS A 1 98 ? 2.769 -7.631 10.582 1.00 62.72 98 LYS A N 1
ATOM 752 C CA . LYS A 1 98 ? 3.736 -7.816 11.685 1.00 62.72 98 LYS A CA 1
ATOM 753 C C . LYS A 1 98 ? 3.518 -6.874 12.883 1.00 62.72 98 LYS A C 1
ATOM 755 O O . LYS A 1 98 ? 4.162 -7.056 13.912 1.00 62.72 98 LYS A O 1
ATOM 760 N N . LYS A 1 99 ? 2.659 -5.857 12.750 1.00 49.50 99 LYS A N 1
ATOM 761 C CA . LYS A 1 99 ? 2.335 -4.889 13.814 1.00 49.50 99 LYS A CA 1
ATOM 762 C C . LYS A 1 99 ? 0.938 -5.052 14.428 1.00 49.50 99 LYS A C 1
ATOM 764 O O . LYS A 1 99 ? 0.600 -4.252 15.299 1.00 49.50 99 LYS A O 1
ATOM 769 N N . SER A 1 100 ? 0.145 -6.032 13.981 1.00 40.25 100 SER A N 1
ATOM 770 C CA . SER A 1 100 ? -1.138 -6.371 14.621 1.00 40.25 100 SER A CA 1
ATOM 771 C C . SER A 1 100 ? -0.942 -7.159 15.895 1.00 40.25 100 SER A C 1
ATOM 773 O O . SER A 1 100 ? -0.032 -8.014 15.908 1.00 40.25 100 SER A O 1
#

Radius of gyration: 13.72 Å; chains: 1; bounding box: 33×19×41 Å

Sequence (100 aa):
MKQISELSFIIGTSSVISCAKLHFNIDVSGINKSDIDQVNQLTNTMYGVFAKSYPETAISIDKSYQVGDFLTIKVTITGKDPENVISASNEFKRLLNKKS

Secondary structure (DSSP, 8-state):
---EEEEEEEEEE-SS-EEEEEEEEEE-TT--HHHHHHHHHHHHHHHHHHHHH-TTEEEEEEEEEEETTEEEEEEEEEESSHHHHHHHHHHHHHHHHTT-

pLDDT: mean 70.58, std 10.02, range [40.25, 84.31]

Foldseek 3Di:
DWDWDWDDWDWDDDQFKIKIKTKIKTQQVPPDPVVVVVVVVVLVVLQVVLCVVQVQKDKDFPDWDDDVRIIMTMMMIMGRDNVSSVVSVVVSVVVVVVVD